Protein AF-A0A3C1LQD1-F1 (afdb_monomer_lite)

Sequence (84 aa):
SALIRSTTKNKLLPQRFNDQKFLHKHTVVRHFSKRLFYLPYPHTENIKQWHVERMHKIFRYTQFDDILNEYLRLKAEYEKENNK

Radius of gyration: 18.16 Å; chains: 1; bounding box: 45×38×44 Å

Foldseek 3Di:
DCCVVVDPDDDDDDCLQEVEPADDPSRPHYDQAWDWDPPPHTDIDRDDPLNPVCCCVPVVDPPCVVVSVVVVVVVVVVVVVVVD

pLDDT: mean 91.03, std 5.71, range [52.69, 96.69]

Secondary structure (DSSP, 8-state):
-HHHHH-S------GGGSB-S---TT-S-B----EEE-SSS-EEE---TT-HHHHHHHH---TTHHHHHHHHHHHHHHHHHHT-

Structure (mmCIF, N/CA/C/O backbone):
data_AF-A0A3C1LQD1-F1
#
_entry.id   AF-A0A3C1LQD1-F1
#
loop_
_atom_site.group_PDB
_atom_site.id
_atom_site.type_symbol
_atom_site.label_atom_id
_atom_site.label_alt_id
_atom_site.label_comp_id
_atom_site.label_asym_id
_atom_site.label_entity_id
_atom_site.label_seq_id
_atom_site.pdbx_PDB_ins_code
_atom_site.Cartn_x
_atom_site.Cartn_y
_atom_site.Cartn_z
_atom_site.occupancy
_atom_site.B_iso_or_equiv
_atom_site.auth_seq_id
_atom_site.auth_comp_id
_atom_site.auth_asym_id
_atom_site.auth_atom_id
_atom_site.pdbx_PDB_model_num
ATOM 1 N N . SER A 1 1 ? 27.696 -14.133 -6.873 1.00 71.12 1 SER A N 1
ATOM 2 C CA . SER A 1 1 ? 27.343 -14.119 -8.313 1.00 71.12 1 SER A CA 1
ATOM 3 C C . SER A 1 1 ? 27.685 -15.420 -9.048 1.00 71.12 1 SER A C 1
ATOM 5 O O . SER A 1 1 ? 27.078 -15.665 -10.082 1.00 71.12 1 SER A O 1
ATOM 7 N N . ALA A 1 2 ? 28.589 -16.273 -8.543 1.00 84.44 2 ALA A N 1
ATOM 8 C CA . ALA A 1 2 ? 28.955 -17.539 -9.194 1.00 84.44 2 ALA A CA 1
ATOM 9 C C . ALA A 1 2 ? 27.772 -18.504 -9.403 1.00 84.44 2 ALA A C 1
ATOM 11 O O . ALA A 1 2 ? 27.596 -18.997 -10.508 1.00 84.44 2 ALA A O 1
ATOM 12 N N . LEU A 1 3 ? 26.908 -18.695 -8.396 1.00 80.38 3 LEU A N 1
ATOM 13 C CA . LEU A 1 3 ? 25.725 -19.563 -8.509 1.00 80.38 3 LEU A CA 1
ATOM 14 C C . LEU A 1 3 ? 24.776 -19.133 -9.635 1.00 80.38 3 LEU A C 1
ATOM 16 O O . LEU A 1 3 ? 24.448 -19.945 -10.488 1.00 80.38 3 LEU A O 1
ATOM 20 N N . ILE A 1 4 ? 24.399 -17.851 -9.700 1.00 86.38 4 ILE A N 1
ATOM 21 C CA . ILE A 1 4 ? 23.517 -17.332 -10.763 1.00 86.38 4 ILE A CA 1
ATOM 22 C C . ILE A 1 4 ? 24.158 -17.529 -12.142 1.00 86.38 4 ILE A C 1
ATOM 24 O O . ILE A 1 4 ? 23.488 -17.966 -13.069 1.00 86.38 4 ILE A O 1
ATOM 28 N N . ARG A 1 5 ? 25.462 -17.244 -12.263 1.00 85.69 5 ARG A N 1
ATOM 29 C CA . ARG A 1 5 ? 26.211 -17.362 -13.525 1.00 85.69 5 ARG A CA 1
ATOM 30 C C . ARG A 1 5 ? 26.446 -18.811 -13.958 1.00 85.69 5 ARG A C 1
ATOM 32 O O . ARG A 1 5 ? 26.558 -19.060 -15.149 1.00 85.69 5 ARG A O 1
ATOM 39 N N . SER A 1 6 ? 26.531 -19.742 -13.010 1.00 91.00 6 SER A N 1
ATOM 40 C CA . SER A 1 6 ? 26.720 -21.174 -13.266 1.00 91.00 6 SER A CA 1
ATOM 41 C C . SER A 1 6 ? 25.401 -21.932 -13.433 1.00 91.00 6 SER A C 1
ATOM 43 O O . SER A 1 6 ? 25.414 -23.101 -13.816 1.00 91.00 6 SER A O 1
ATOM 45 N N . THR A 1 7 ? 24.263 -21.310 -13.116 1.00 90.88 7 THR A N 1
ATOM 46 C CA . THR A 1 7 ? 22.960 -21.967 -13.225 1.00 90.88 7 THR A CA 1
ATOM 47 C C . THR A 1 7 ? 22.498 -21.985 -14.676 1.00 90.88 7 THR A C 1
ATOM 49 O O . THR A 1 7 ? 22.284 -20.942 -15.285 1.00 90.88 7 THR A O 1
ATOM 52 N N . THR A 1 8 ? 22.300 -23.181 -15.224 1.00 89.88 8 THR A N 1
ATOM 53 C CA . THR A 1 8 ? 21.876 -23.381 -16.617 1.00 89.88 8 THR A CA 1
ATOM 54 C C . THR A 1 8 ? 20.360 -23.333 -16.802 1.00 89.88 8 THR A C 1
ATOM 56 O O . THR A 1 8 ? 19.890 -23.045 -17.900 1.00 89.88 8 THR A O 1
ATOM 59 N N . LYS A 1 9 ? 19.572 -23.602 -15.750 1.00 89.25 9 LYS A N 1
ATOM 60 C CA . LYS A 1 9 ? 18.102 -23.557 -15.784 1.00 89.25 9 LYS A CA 1
ATOM 61 C C . LYS A 1 9 ? 17.543 -23.046 -14.461 1.00 89.25 9 LYS A C 1
ATOM 63 O O . LYS A 1 9 ? 17.920 -23.535 -13.404 1.00 89.25 9 LYS A O 1
ATOM 68 N N . ASN A 1 10 ? 16.596 -22.114 -14.537 1.00 87.88 10 ASN A N 1
ATOM 69 C CA . ASN A 1 10 ? 15.893 -21.557 -13.385 1.00 87.88 10 ASN A CA 1
ATOM 70 C C . ASN A 1 10 ? 14.382 -21.648 -13.588 1.00 87.88 10 ASN A C 1
ATOM 72 O O . ASN A 1 10 ? 13.882 -21.383 -14.681 1.00 87.88 10 ASN A O 1
ATOM 76 N N . LYS A 1 11 ? 13.648 -21.974 -12.521 1.00 90.00 11 LYS A N 1
ATOM 77 C CA . LYS A 1 11 ? 12.191 -21.808 -12.480 1.00 90.00 11 LYS A CA 1
ATOM 78 C C . LYS A 1 11 ? 11.891 -20.413 -11.942 1.00 90.00 11 LYS A C 1
ATOM 80 O O . LYS A 1 11 ? 12.041 -20.170 -10.750 1.00 90.00 11 LYS A O 1
ATOM 85 N N . LEU A 1 12 ? 11.513 -19.499 -12.830 1.00 90.44 12 LEU A N 1
ATOM 86 C CA . LEU A 1 12 ? 11.185 -18.119 -12.479 1.00 90.44 12 LEU A CA 1
ATOM 87 C 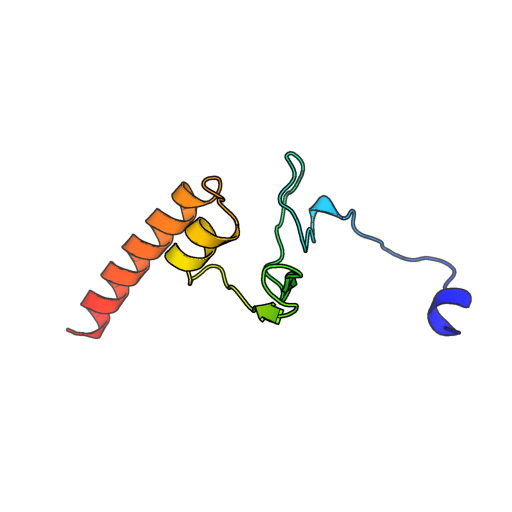C . LEU A 1 12 ? 9.676 -17.914 -12.568 1.00 90.44 12 LEU A C 1
ATOM 89 O O . LEU A 1 12 ? 9.065 -18.200 -13.597 1.00 90.44 12 LEU A O 1
ATOM 93 N N . LEU A 1 13 ? 9.082 -17.421 -11.483 1.00 92.06 13 LEU A N 1
ATOM 94 C CA . LEU A 1 13 ? 7.681 -17.025 -11.475 1.00 92.06 13 LEU A CA 1
ATOM 95 C C . LEU A 1 13 ? 7.538 -15.595 -12.012 1.00 92.06 13 LEU A C 1
ATOM 97 O O . LEU A 1 13 ? 8.367 -14.738 -11.693 1.00 92.06 13 LEU A O 1
ATOM 101 N N . PRO A 1 14 ? 6.483 -15.311 -12.793 1.00 93.88 14 PRO A N 1
ATOM 102 C CA . PRO A 1 14 ? 6.189 -13.950 -13.214 1.00 93.88 14 PRO A CA 1
ATOM 103 C C . PRO A 1 14 ? 5.923 -13.026 -12.019 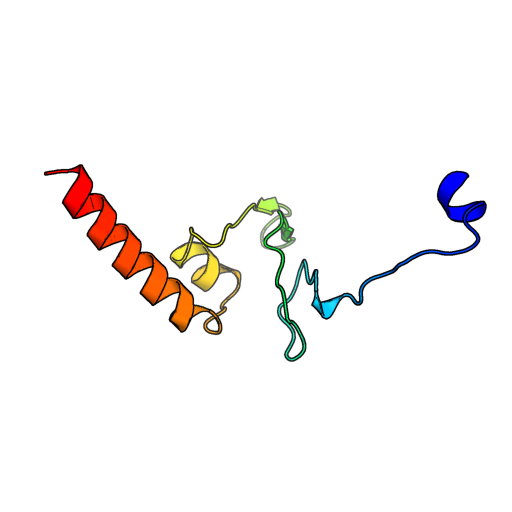1.00 93.88 14 PRO A C 1
ATOM 105 O O . PRO A 1 14 ? 5.369 -13.443 -10.999 1.00 93.88 14 PRO A O 1
ATOM 108 N N . GLN A 1 15 ? 6.238 -11.740 -12.184 1.00 92.50 15 GLN A N 1
ATOM 109 C CA . GLN A 1 15 ? 6.123 -10.731 -11.126 1.00 92.50 15 GLN A CA 1
ATOM 110 C C . GLN A 1 15 ? 4.707 -10.619 -10.530 1.00 92.50 15 GLN A C 1
ATOM 112 O O . GLN A 1 15 ? 4.578 -10.364 -9.339 1.00 92.50 15 GLN A O 1
ATOM 117 N N . ARG A 1 16 ? 3.655 -10.911 -11.311 1.00 94.50 16 ARG A N 1
ATOM 118 C CA . ARG A 1 16 ? 2.240 -10.880 -10.880 1.00 94.50 16 ARG A CA 1
ATOM 119 C C . ARG A 1 16 ? 1.923 -11.692 -9.616 1.00 94.50 16 ARG A C 1
ATOM 121 O O . ARG A 1 16 ? 0.883 -11.476 -8.996 1.00 94.50 16 ARG A O 1
ATOM 128 N N . PHE A 1 17 ? 2.772 -12.664 -9.278 1.00 94.88 17 PHE A N 1
ATOM 129 C CA . PHE A 1 17 ? 2.636 -13.520 -8.095 1.00 94.88 17 PHE A CA 1
ATOM 130 C C . PHE A 1 17 ? 3.460 -13.034 -6.891 1.00 94.8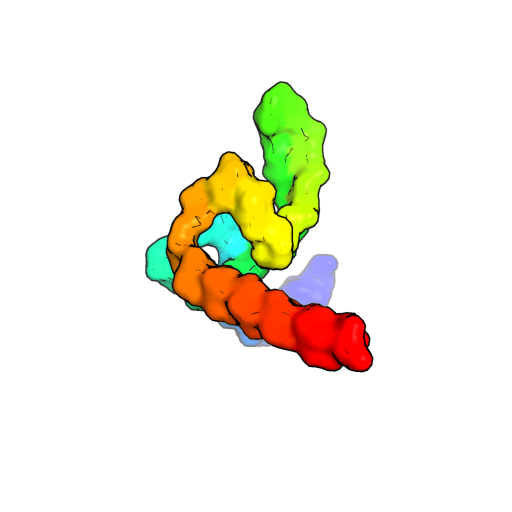8 17 PHE A C 1
ATOM 132 O O . PHE A 1 17 ? 3.413 -13.641 -5.827 1.00 94.88 17 PHE A O 1
ATOM 139 N N . ASN A 1 18 ? 4.243 -11.968 -7.050 1.00 94.06 18 ASN A N 1
ATOM 140 C CA . ASN A 1 18 ? 5.060 -11.370 -5.997 1.00 94.06 18 ASN A CA 1
ATOM 141 C C . ASN A 1 18 ? 5.207 -9.858 -6.227 1.00 94.06 18 ASN A C 1
ATOM 143 O O . ASN A 1 18 ? 6.301 -9.293 -6.132 1.00 94.06 18 ASN A O 1
ATOM 147 N N . ASP A 1 19 ? 4.106 -9.185 -6.564 1.00 93.00 19 ASP A N 1
ATOM 148 C CA . ASP A 1 19 ? 4.136 -7.739 -6.741 1.00 93.00 19 ASP A CA 1
ATOM 149 C C . ASP A 1 19 ? 4.391 -7.093 -5.386 1.00 93.00 19 ASP A C 1
ATOM 151 O O . ASP A 1 19 ? 3.583 -7.223 -4.467 1.00 93.00 19 ASP A O 1
ATOM 155 N N . GLN A 1 20 ? 5.538 -6.424 -5.245 1.00 90.25 20 GLN A N 1
ATOM 156 C CA . GLN A 1 20 ? 6.051 -5.967 -3.950 1.00 90.25 20 GLN A CA 1
ATOM 157 C C . GLN A 1 20 ? 5.808 -4.473 -3.676 1.00 90.25 20 GLN A C 1
ATOM 159 O O . GLN A 1 20 ? 5.663 -4.068 -2.519 1.00 90.25 20 GLN A O 1
ATOM 164 N N . LYS A 1 21 ? 5.726 -3.631 -4.715 1.00 85.88 21 LYS A N 1
ATOM 165 C CA . LYS A 1 21 ? 5.636 -2.163 -4.560 1.00 85.88 21 LYS A CA 1
ATOM 166 C C . LYS A 1 21 ? 4.268 -1.591 -4.902 1.00 85.88 21 LYS A C 1
ATOM 168 O O . LYS A 1 21 ? 3.708 -0.845 -4.098 1.00 85.88 21 LYS A O 1
ATOM 173 N N . PHE A 1 22 ? 3.740 -1.942 -6.066 1.00 88.19 22 PHE A N 1
ATOM 174 C CA . PHE A 1 22 ? 2.510 -1.376 -6.603 1.00 88.19 22 PHE A CA 1
ATOM 175 C C . PHE A 1 22 ? 1.485 -2.470 -6.851 1.00 88.19 22 PHE A C 1
ATOM 177 O O . PHE A 1 22 ? 1.835 -3.634 -7.020 1.00 88.19 22 PHE A O 1
ATOM 184 N N . LEU A 1 23 ? 0.219 -2.075 -6.814 1.00 91.12 23 LEU A N 1
ATOM 185 C CA . LEU A 1 23 ? -0.889 -2.921 -7.210 1.00 91.12 23 LEU A CA 1
ATOM 186 C C . LEU A 1 23 ? -1.194 -2.637 -8.681 1.00 91.12 23 LEU A C 1
ATOM 188 O O . LEU A 1 23 ? -1.479 -1.496 -9.049 1.00 91.12 23 LEU A O 1
ATOM 192 N N . HIS 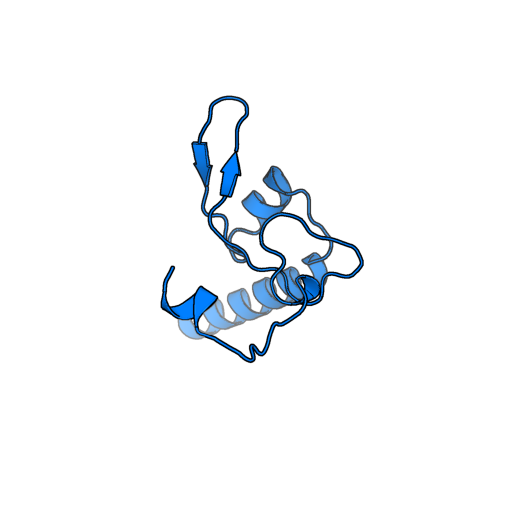A 1 24 ? -1.102 -3.663 -9.518 1.00 91.50 24 HIS A N 1
ATOM 193 C CA . HIS A 1 24 ? -1.415 -3.596 -10.938 1.00 91.50 24 HIS A CA 1
ATOM 194 C C . HIS A 1 24 ? -2.716 -4.351 -11.223 1.00 91.50 24 HIS A C 1
ATOM 196 O O . HIS A 1 24 ? -3.116 -5.235 -10.472 1.00 91.50 24 HIS A O 1
ATOM 202 N N . LYS A 1 25 ? -3.363 -4.058 -12.357 1.00 91.62 25 LYS A N 1
ATOM 203 C CA . LYS A 1 25 ? -4.597 -4.758 -12.770 1.00 91.62 25 LYS A CA 1
ATOM 204 C C . LYS A 1 25 ? -4.406 -6.267 -12.972 1.00 91.62 25 LYS A C 1
ATOM 206 O O . LYS A 1 25 ? -5.364 -7.019 -12.893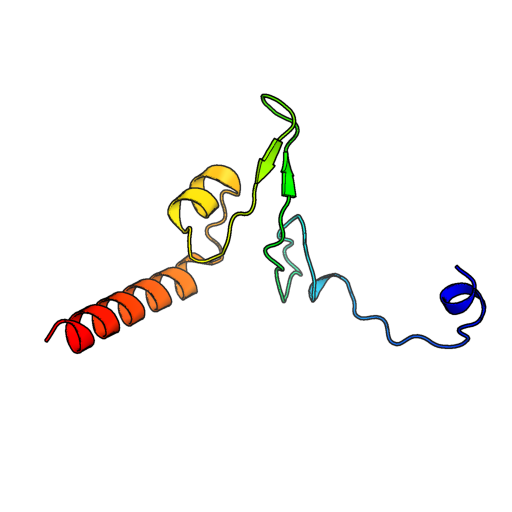 1.00 91.62 25 LYS A O 1
ATOM 211 N N . HIS A 1 26 ? -3.180 -6.696 -13.265 1.00 93.38 26 HIS A N 1
ATOM 212 C CA . HIS A 1 26 ? -2.823 -8.098 -13.480 1.00 93.38 26 HIS A CA 1
ATOM 213 C C . HIS A 1 26 ? -2.206 -8.756 -12.236 1.00 93.38 26 HIS A C 1
ATOM 215 O O . HIS A 1 26 ? -1.790 -9.914 -12.313 1.00 93.38 26 HIS A O 1
ATOM 221 N N . THR A 1 27 ? -2.090 -8.023 -11.122 1.00 94.06 27 THR A N 1
ATOM 222 C CA . THR A 1 27 ? -1.562 -8.563 -9.869 1.00 94.06 27 THR A CA 1
ATOM 223 C C . THR A 1 27 ? -2.496 -9.658 -9.373 1.00 94.06 27 THR A C 1
ATOM 225 O O . THR A 1 27 ? -3.691 -9.434 -9.209 1.00 94.06 27 THR A O 1
ATOM 228 N N . VAL A 1 28 ? -1.939 -10.843 -9.127 1.00 93.62 28 VAL A N 1
ATOM 229 C CA . VAL A 1 28 ? -2.661 -11.961 -8.502 1.00 93.62 28 VAL A CA 1
ATOM 230 C C . VAL A 1 28 ? -2.372 -11.984 -7.011 1.00 93.62 28 VAL A C 1
ATOM 232 O O . VAL A 1 28 ? -3.285 -12.080 -6.202 1.00 93.62 28 VAL A O 1
ATOM 235 N N . VAL A 1 29 ? -1.092 -11.871 -6.645 1.00 92.69 29 VAL A N 1
ATOM 236 C CA . VAL A 1 29 ? -0.656 -11.863 -5.248 1.00 92.69 29 VAL A CA 1
ATOM 237 C C . VAL A 1 29 ? 0.189 -10.627 -4.997 1.00 92.69 29 VAL A C 1
ATOM 239 O O . VAL A 1 29 ? 1.223 -10.404 -5.635 1.00 92.69 29 VAL A O 1
ATOM 242 N N . ARG A 1 30 ? -0.259 -9.829 -4.028 1.00 91.81 30 ARG A N 1
ATOM 243 C CA . ARG A 1 30 ? 0.427 -8.626 -3.571 1.00 91.81 30 ARG A CA 1
ATOM 244 C C . ARG A 1 30 ? 1.215 -8.930 -2.296 1.00 91.81 30 ARG A C 1
ATOM 246 O O . ARG A 1 30 ? 0.649 -9.289 -1.268 1.00 91.81 30 ARG A O 1
ATOM 253 N N . HIS A 1 31 ? 2.528 -8.726 -2.341 1.00 92.19 31 HIS A N 1
ATOM 254 C CA . HIS A 1 31 ? 3.422 -8.926 -1.202 1.00 92.19 31 HIS A CA 1
ATOM 255 C C . HIS A 1 31 ? 3.642 -7.632 -0.396 1.00 92.19 31 HIS A C 1
ATOM 257 O O . HIS A 1 31 ? 4.386 -6.736 -0.802 1.00 92.19 31 HIS A O 1
ATOM 263 N N . PHE A 1 32 ? 3.038 -7.543 0.791 1.00 91.88 32 PHE A N 1
ATOM 264 C CA . PHE A 1 32 ? 3.188 -6.409 1.714 1.00 91.88 32 PHE A CA 1
ATOM 265 C C . PHE A 1 32 ? 4.559 -6.399 2.418 1.00 91.88 32 PHE A C 1
ATOM 267 O O . PHE A 1 32 ? 4.711 -6.815 3.574 1.00 91.88 32 PHE A O 1
ATOM 274 N N . SER A 1 33 ? 5.581 -5.916 1.712 1.00 91.38 33 SER A N 1
ATOM 275 C CA . SER A 1 33 ? 6.927 -5.730 2.255 1.00 91.38 33 SER A CA 1
ATOM 276 C C . SER A 1 33 ? 7.142 -4.335 2.840 1.00 91.38 33 SER A C 1
ATOM 278 O O . SER A 1 33 ? 6.431 -3.382 2.524 1.00 91.38 33 SER A O 1
ATOM 280 N N . LYS A 1 34 ? 8.213 -4.193 3.628 1.00 92.25 34 LYS A N 1
ATOM 281 C CA . LYS A 1 34 ? 8.741 -2.883 4.017 1.00 92.25 34 LYS A CA 1
ATOM 282 C C . LYS A 1 34 ? 9.089 -2.075 2.761 1.00 92.25 34 LYS A C 1
ATOM 284 O O . LYS A 1 34 ? 9.661 -2.624 1.815 1.00 92.25 34 LYS A O 1
ATOM 289 N N . ARG A 1 35 ? 8.729 -0.792 2.743 1.00 91.25 35 ARG A N 1
ATOM 290 C CA . ARG A 1 35 ? 8.918 0.107 1.597 1.00 91.25 35 ARG A CA 1
ATOM 291 C C . ARG A 1 35 ? 9.641 1.383 2.024 1.00 91.25 35 ARG A C 1
ATOM 293 O O . ARG A 1 35 ? 9.421 1.883 3.121 1.00 91.25 35 ARG A O 1
ATOM 300 N N . LEU A 1 36 ? 10.494 1.891 1.135 1.00 91.38 36 LEU A N 1
ATOM 301 C CA . LEU A 1 36 ? 11.106 3.216 1.232 1.00 91.38 36 LEU A CA 1
ATOM 302 C C . LEU A 1 36 ? 10.182 4.255 0.580 1.00 91.38 36 LEU A C 1
ATOM 304 O O . LEU A 1 36 ? 9.769 4.087 -0.572 1.00 91.38 36 LEU A O 1
ATOM 308 N N . PHE A 1 37 ? 9.873 5.310 1.321 1.00 91.31 37 PHE A N 1
ATOM 309 C CA . PHE A 1 37 ? 9.145 6.491 0.873 1.00 91.31 37 PHE A CA 1
ATOM 310 C C . PHE A 1 37 ? 10.110 7.671 0.859 1.00 91.31 37 PHE A C 1
ATOM 312 O O . PHE A 1 37 ? 10.931 7.787 1.761 1.00 91.31 37 PHE A O 1
ATOM 319 N N . TYR A 1 38 ? 10.033 8.523 -0.164 1.00 90.56 38 TYR A N 1
ATOM 320 C CA . TYR A 1 38 ? 10.981 9.631 -0.350 1.00 90.56 38 TYR A CA 1
ATOM 321 C C . TYR A 1 38 ? 10.471 10.976 0.180 1.00 90.56 38 TYR A C 1
ATOM 323 O O . TYR A 1 38 ? 11.276 11.830 0.533 1.00 90.56 38 TYR A O 1
ATOM 331 N N . LEU A 1 39 ? 9.151 11.162 0.251 1.00 90.00 39 LEU A N 1
ATOM 332 C CA . LEU A 1 39 ? 8.507 12.406 0.680 1.00 90.00 39 LEU A CA 1
ATOM 333 C C . LEU A 1 39 ? 7.727 12.181 1.986 1.00 90.00 39 LEU A C 1
ATOM 335 O O . LEU A 1 39 ? 7.176 11.091 2.162 1.00 90.00 39 LEU A O 1
ATOM 339 N N . PRO A 1 40 ? 7.619 13.186 2.877 1.00 89.31 40 PRO A N 1
ATOM 340 C CA . PRO A 1 40 ? 8.300 14.493 2.849 1.00 89.31 40 PRO A CA 1
ATOM 341 C C . PRO A 1 40 ? 9.794 14.428 3.232 1.00 89.31 40 PRO A C 1
ATOM 343 O O . PRO A 1 40 ? 10.536 15.364 2.965 1.00 89.31 40 PRO A O 1
ATOM 346 N N . TYR A 1 41 ? 10.244 13.318 3.813 1.00 93.62 41 TYR A N 1
ATOM 347 C CA . TYR A 1 41 ? 11.648 13.003 4.091 1.00 93.62 41 TYR A CA 1
ATOM 348 C C . TYR A 1 41 ? 11.848 11.495 3.875 1.00 93.62 41 TYR A C 1
ATOM 350 O O . TYR A 1 41 ? 10.904 10.745 4.149 1.00 93.62 41 TYR A O 1
ATOM 358 N N . PRO A 1 42 ? 13.007 11.012 3.389 1.00 96.25 42 PRO A N 1
ATOM 359 C CA . PRO A 1 42 ? 13.231 9.590 3.171 1.00 96.25 42 PRO A CA 1
ATOM 360 C C . PRO A 1 42 ? 13.057 8.787 4.461 1.00 96.25 42 PRO A C 1
ATOM 362 O O . PRO A 1 42 ? 13.801 8.945 5.425 1.00 96.25 42 PRO A O 1
ATOM 365 N N . HIS A 1 43 ? 12.074 7.894 4.470 1.00 94.19 43 HIS A N 1
ATOM 366 C CA . HIS A 1 43 ? 11.798 7.016 5.598 1.00 94.19 43 HIS A CA 1
ATOM 367 C C . HIS A 1 43 ? 11.309 5.660 5.107 1.00 94.19 43 HIS A C 1
ATOM 369 O O . HIS A 1 43 ? 10.808 5.502 3.991 1.00 94.19 43 HIS A O 1
ATOM 375 N N . THR A 1 44 ? 11.476 4.648 5.949 1.00 93.88 44 THR A N 1
ATOM 376 C CA . THR A 1 44 ? 10.982 3.307 5.647 1.00 93.88 44 THR A CA 1
ATOM 377 C C . THR A 1 44 ? 9.790 2.990 6.523 1.00 93.88 44 THR A C 1
ATOM 379 O O . THR A 1 44 ? 9.871 3.144 7.738 1.00 93.88 44 THR A O 1
ATOM 382 N N . GLU A 1 45 ? 8.715 2.485 5.929 1.00 91.38 45 GLU A N 1
ATOM 383 C CA . GLU A 1 45 ? 7.570 1.985 6.686 1.00 91.38 45 GLU A CA 1
ATOM 384 C C . GLU A 1 45 ? 7.280 0.525 6.354 1.00 91.38 45 GLU A C 1
ATOM 386 O O . GLU A 1 45 ? 7.466 0.059 5.225 1.00 91.38 45 GLU A O 1
ATOM 391 N N . ASN A 1 46 ? 6.820 -0.207 7.366 1.00 93.00 46 ASN A N 1
ATOM 392 C CA . ASN A 1 46 ? 6.412 -1.601 7.262 1.00 93.00 46 ASN A CA 1
ATOM 393 C C . ASN A 1 46 ? 4.910 -1.718 7.543 1.00 93.00 46 ASN A C 1
ATOM 395 O O . ASN A 1 46 ? 4.498 -2.036 8.655 1.00 93.00 46 ASN A O 1
ATOM 399 N N . ILE A 1 47 ? 4.098 -1.417 6.532 1.00 92.88 47 ILE A N 1
ATOM 400 C CA . ILE A 1 47 ? 2.636 -1.465 6.627 1.00 92.88 47 ILE A CA 1
ATOM 401 C C . ILE A 1 47 ? 2.173 -2.872 6.244 1.00 92.88 47 ILE A C 1
ATOM 403 O O . ILE A 1 47 ? 2.457 -3.355 5.147 1.00 92.88 47 ILE A O 1
ATOM 407 N N . LYS A 1 48 ? 1.470 -3.531 7.166 1.00 91.69 48 LYS A N 1
ATOM 408 C CA . LYS A 1 48 ? 0.923 -4.891 6.999 1.00 91.69 48 LYS A CA 1
ATOM 409 C C . LYS A 1 48 ? -0.586 -4.871 6.780 1.00 91.69 48 LYS A C 1
ATOM 411 O O . LYS A 1 48 ? -1.213 -3.871 7.115 1.00 91.69 48 LYS A O 1
ATOM 416 N N . GLN A 1 49 ? -1.152 -5.968 6.267 1.00 90.00 49 GLN A N 1
ATOM 417 C CA . GLN A 1 49 ? -2.566 -6.038 5.863 1.00 90.00 49 GLN A CA 1
ATOM 418 C C . GLN A 1 49 ? -3.529 -5.688 7.005 1.00 90.00 49 GLN A C 1
ATOM 420 O O . GLN A 1 49 ? -4.522 -5.008 6.786 1.00 90.00 49 GLN A O 1
ATOM 425 N N . TRP A 1 50 ? -3.191 -6.083 8.235 1.00 89.81 50 TRP A N 1
ATOM 426 C CA . TRP A 1 50 ? -4.002 -5.807 9.422 1.00 89.81 50 TRP A CA 1
ATOM 427 C C . TRP A 1 50 ? -3.997 -4.335 9.869 1.00 89.81 50 TRP A C 1
ATOM 429 O O . TRP A 1 50 ? -4.811 -3.957 10.704 1.00 89.81 50 TRP A O 1
ATOM 439 N N . HIS A 1 51 ? -3.128 -3.480 9.319 1.00 92.25 51 HIS A N 1
ATOM 440 C CA . HIS A 1 51 ? -3.155 -2.032 9.562 1.00 92.25 51 HIS A CA 1
ATOM 441 C C . HIS A 1 51 ? -4.066 -1.330 8.542 1.00 92.25 51 HIS A C 1
ATOM 443 O O . HIS A 1 51 ? -3.599 -0.482 7.777 1.00 92.25 51 HIS A O 1
ATOM 449 N N . VAL A 1 52 ? -5.349 -1.705 8.520 1.00 91.94 52 VAL A N 1
ATOM 450 C CA . VAL A 1 52 ? -6.337 -1.307 7.496 1.00 91.94 52 VAL A CA 1
ATOM 451 C C . VAL A 1 52 ? -6.351 0.208 7.268 1.00 91.94 52 VAL A C 1
ATOM 453 O O . VAL A 1 52 ? -6.128 0.675 6.152 1.00 91.94 52 VAL A O 1
ATOM 456 N N . GLU A 1 53 ? -6.466 0.996 8.338 1.00 92.00 53 GLU A N 1
ATOM 457 C CA . GLU A 1 53 ? -6.486 2.462 8.250 1.00 92.00 53 GLU A CA 1
ATOM 458 C C . GLU A 1 53 ? -5.209 3.046 7.626 1.00 92.00 53 GLU A C 1
ATOM 460 O O . GLU A 1 53 ? -5.267 3.917 6.754 1.00 92.00 53 GLU A O 1
ATOM 465 N N . ARG A 1 54 ? -4.029 2.559 8.041 1.00 92.38 54 ARG A N 1
ATOM 466 C CA . ARG A 1 54 ? -2.745 3.043 7.502 1.00 92.38 54 ARG A CA 1
ATOM 467 C C . ARG A 1 54 ? -2.593 2.652 6.036 1.00 92.38 54 ARG A C 1
ATOM 469 O O . ARG A 1 54 ? -2.088 3.451 5.250 1.00 92.38 54 ARG A O 1
ATOM 476 N N . MET A 1 55 ? -3.052 1.459 5.660 1.00 91.94 55 MET A N 1
ATOM 477 C CA . MET A 1 55 ? -3.054 1.006 4.272 1.00 91.94 55 MET A CA 1
ATOM 478 C C . MET A 1 55 ? -3.900 1.931 3.390 1.00 91.94 55 MET A C 1
ATOM 480 O O . MET A 1 55 ? -3.408 2.395 2.362 1.00 91.94 55 MET A O 1
ATOM 484 N N . HIS A 1 56 ? -5.125 2.259 3.808 1.00 92.38 56 HIS A N 1
ATOM 485 C CA . HIS A 1 56 ? -6.013 3.141 3.043 1.00 92.38 56 HIS A CA 1
ATOM 486 C C . HIS A 1 56 ? -5.460 4.565 2.976 1.00 92.38 56 HIS A C 1
ATOM 488 O O . HIS A 1 56 ? -5.448 5.179 1.912 1.00 92.38 56 HIS A O 1
ATOM 494 N N . LYS A 1 57 ? -4.902 5.079 4.076 1.00 92.56 57 LYS A N 1
ATOM 495 C CA . LYS A 1 57 ? -4.315 6.424 4.115 1.00 92.56 57 LYS A CA 1
ATOM 496 C C . LYS A 1 57 ? -3.092 6.566 3.202 1.00 92.56 57 LYS A C 1
ATOM 498 O O . LYS A 1 57 ? -2.959 7.571 2.503 1.00 92.56 57 LYS A O 1
ATOM 503 N N . ILE A 1 58 ? -2.189 5.585 3.231 1.00 90.50 58 ILE A N 1
ATOM 504 C CA . ILE A 1 58 ? -0.871 5.685 2.586 1.00 90.50 58 ILE A CA 1
ATOM 505 C C . ILE A 1 58 ? -0.901 5.128 1.164 1.00 90.50 58 ILE A C 1
ATOM 507 O O . ILE A 1 58 ? -0.397 5.771 0.244 1.00 90.50 58 ILE A O 1
ATOM 511 N N . PHE A 1 59 ? -1.488 3.948 0.966 1.00 89.31 59 PHE A N 1
ATOM 512 C CA . PHE A 1 59 ? -1.540 3.300 -0.344 1.00 89.31 59 PHE A CA 1
ATOM 513 C C . PHE A 1 59 ? -2.803 3.627 -1.138 1.00 89.31 59 PHE A C 1
ATOM 515 O O . PHE A 1 59 ? -2.763 3.520 -2.362 1.00 89.31 59 PHE A O 1
ATOM 522 N N . ARG A 1 60 ? -3.881 4.067 -0.470 1.00 89.81 60 ARG A N 1
ATOM 523 C CA . ARG A 1 60 ? -5.173 4.404 -1.097 1.00 89.81 60 ARG A CA 1
ATOM 524 C C . ARG A 1 60 ? -5.763 3.243 -1.895 1.00 89.81 60 ARG A C 1
ATOM 526 O O . ARG A 1 60 ? -6.308 3.437 -2.977 1.00 89.81 60 ARG A O 1
ATOM 533 N N . TYR A 1 61 ? -5.599 2.033 -1.374 1.00 89.38 61 TYR A N 1
ATOM 534 C CA . TYR A 1 61 ? -6.191 0.835 -1.953 1.00 89.38 61 TYR A CA 1
ATOM 535 C C . TYR A 1 61 ? -7.557 0.598 -1.333 1.00 89.38 61 TYR A C 1
ATOM 537 O O . TYR A 1 61 ? -7.665 0.595 -0.114 1.00 89.38 61 TYR A O 1
ATOM 545 N N . THR A 1 62 ? -8.553 0.396 -2.189 1.00 89.94 62 THR A N 1
ATOM 546 C CA . THR A 1 62 ? -9.920 -0.022 -1.833 1.00 89.94 62 THR A CA 1
ATOM 547 C C . THR A 1 62 ? -10.246 -1.401 -2.412 1.00 89.94 62 THR A C 1
ATOM 549 O O . THR A 1 62 ? -11.272 -1.997 -2.114 1.00 89.94 62 THR A O 1
ATOM 552 N N . GLN A 1 63 ? -9.350 -1.953 -3.240 1.00 90.19 63 GLN A N 1
ATOM 553 C CA . GLN A 1 63 ? -9.528 -3.243 -3.914 1.00 90.19 63 GLN A CA 1
ATOM 554 C C . GLN A 1 63 ? -9.521 -4.452 -2.971 1.00 90.19 63 GLN A C 1
ATOM 556 O O . GLN A 1 63 ? -9.756 -5.558 -3.437 1.00 90.19 63 GLN A O 1
ATOM 561 N N . PHE A 1 64 ? -9.181 -4.258 -1.697 1.00 91.12 64 PHE A N 1
ATOM 562 C CA . PHE A 1 64 ? -9.120 -5.321 -0.695 1.00 91.12 64 PHE A CA 1
ATOM 563 C C . PHE A 1 64 ? -10.228 -5.194 0.360 1.00 91.12 64 PHE A C 1
ATOM 565 O O . PHE A 1 64 ? -10.249 -5.982 1.303 1.00 91.12 64 PHE A O 1
ATOM 572 N N . ASP A 1 65 ? -11.107 -4.191 0.251 1.00 91.94 65 ASP A N 1
ATOM 573 C CA . ASP A 1 65 ? -12.099 -3.874 1.286 1.00 91.94 65 ASP A CA 1
ATOM 574 C C . ASP A 1 65 ? -13.073 -5.030 1.526 1.00 91.94 65 ASP A C 1
ATOM 576 O O . ASP A 1 65 ? -13.498 -5.255 2.655 1.00 91.94 65 ASP A O 1
ATOM 580 N N . ASP A 1 66 ? -13.386 -5.797 0.485 1.00 93.69 66 ASP A N 1
ATOM 581 C CA . ASP A 1 66 ? -14.202 -7.007 0.552 1.00 93.69 66 ASP A CA 1
ATOM 582 C C . ASP A 1 66 ? -13.642 -8.022 1.562 1.00 93.69 66 ASP A C 1
ATOM 584 O O . ASP A 1 66 ? -14.310 -8.374 2.536 1.00 93.69 66 ASP A O 1
ATOM 588 N N . ILE A 1 67 ? -12.382 -8.418 1.384 1.00 93.75 67 ILE A N 1
ATOM 589 C CA . ILE A 1 67 ? -11.706 -9.418 2.218 1.00 93.75 67 ILE A CA 1
ATOM 590 C C . ILE A 1 67 ? -11.351 -8.831 3.589 1.00 93.75 67 ILE A C 1
ATOM 592 O O . ILE A 1 67 ? -11.412 -9.519 4.609 1.00 93.75 67 ILE A O 1
ATOM 596 N N . LEU A 1 68 ? -10.972 -7.551 3.647 1.00 93.56 68 LEU A N 1
ATOM 597 C CA . LEU A 1 68 ? -10.619 -6.893 4.906 1.00 93.56 68 LEU A CA 1
ATOM 598 C C . LEU A 1 68 ? -11.825 -6.765 5.833 1.00 93.56 68 LEU A C 1
AT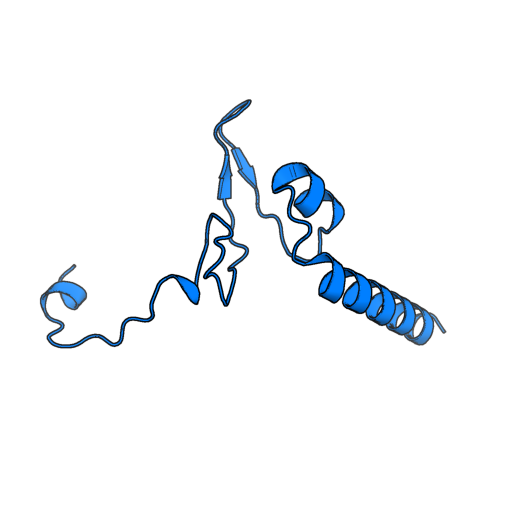OM 600 O O . LEU A 1 68 ? -11.690 -7.010 7.031 1.00 93.56 68 LEU A O 1
ATOM 604 N N . ASN A 1 69 ? -12.997 -6.418 5.299 1.00 93.75 69 ASN A N 1
ATOM 605 C CA . ASN A 1 69 ? -14.221 -6.327 6.090 1.00 93.75 69 ASN A CA 1
ATOM 606 C C . ASN A 1 69 ? -14.645 -7.699 6.620 1.00 93.75 69 ASN A C 1
ATOM 608 O O . ASN A 1 69 ? -15.021 -7.814 7.788 1.00 93.75 69 ASN A O 1
ATOM 612 N N . GLU A 1 70 ? -14.528 -8.745 5.798 1.00 96.00 70 GLU A N 1
ATOM 613 C CA . GLU A 1 70 ? -14.761 -10.119 6.243 1.00 96.00 70 GLU A CA 1
ATOM 614 C C . GLU A 1 70 ? -13.809 -10.506 7.384 1.00 96.00 70 GLU A C 1
ATOM 616 O O . GLU A 1 70 ? -14.255 -10.974 8.433 1.00 96.00 70 GLU A O 1
ATOM 621 N N . TYR A 1 71 ? -12.512 -10.226 7.230 1.00 94.38 71 TYR A N 1
ATOM 622 C CA . TYR A 1 71 ? -11.513 -10.466 8.270 1.00 94.38 71 TYR A CA 1
ATOM 623 C C . TYR A 1 71 ? -11.825 -9.713 9.571 1.00 94.38 71 TYR A C 1
ATOM 625 O O . TYR A 1 71 ? -11.750 -10.300 10.649 1.00 94.38 71 TYR A O 1
ATOM 633 N N . LEU A 1 72 ? -12.193 -8.429 9.496 1.00 94.44 72 LEU A N 1
ATOM 634 C CA . LEU A 1 72 ? -12.526 -7.626 10.677 1.00 94.44 72 LEU A CA 1
ATOM 635 C C . LEU A 1 72 ? -13.752 -8.172 11.413 1.00 94.44 72 LEU A C 1
ATOM 637 O O . LEU A 1 72 ? -13.752 -8.212 12.644 1.00 94.44 72 LEU A O 1
ATOM 641 N N . ARG A 1 73 ? -14.767 -8.633 10.673 1.00 96.44 73 ARG A N 1
ATOM 642 C CA . ARG A 1 73 ? -15.950 -9.281 11.249 1.00 96.44 73 ARG A CA 1
ATOM 643 C C . ARG A 1 73 ? -15.570 -10.560 11.995 1.00 96.44 73 ARG A C 1
ATOM 645 O O . ARG A 1 73 ? -15.892 -10.683 13.174 1.00 96.44 73 ARG A O 1
ATOM 652 N N . LEU A 1 74 ? -14.845 -11.466 11.335 1.00 96.00 74 LEU A N 1
ATOM 653 C CA . LEU A 1 74 ? -14.408 -12.738 11.924 1.00 96.00 74 LEU A CA 1
ATOM 654 C C . LEU A 1 74 ? -13.508 -12.521 13.144 1.00 96.00 74 LEU A C 1
ATOM 656 O O . LEU A 1 74 ? -13.645 -13.201 14.157 1.00 96.00 74 LEU A O 1
ATOM 660 N N . LYS A 1 75 ? -12.615 -11.530 13.079 1.00 94.31 75 LYS A N 1
ATOM 661 C CA . LYS A 1 75 ? -11.758 -11.151 14.203 1.00 94.31 75 LYS A CA 1
ATOM 662 C C . LYS A 1 75 ? -12.584 -10.683 15.407 1.00 94.31 75 LYS A C 1
ATOM 664 O O . LYS A 1 75 ? -12.303 -11.098 16.526 1.00 94.31 75 LYS A O 1
ATOM 669 N N . ALA A 1 76 ? -13.596 -9.845 15.187 1.00 95.31 76 ALA A N 1
ATOM 670 C CA . ALA A 1 76 ? -14.458 -9.358 16.261 1.00 95.31 76 ALA A CA 1
ATOM 671 C C . ALA A 1 76 ? -15.321 -10.475 16.874 1.00 95.31 76 ALA A C 1
ATOM 673 O O . ALA A 1 76 ? -15.559 -10.468 18.080 1.00 95.31 76 ALA A O 1
ATOM 674 N N . GLU A 1 77 ? -15.792 -11.428 16.064 1.00 96.69 77 GLU A N 1
ATOM 675 C CA . GLU A 1 77 ? -16.474 -12.638 16.547 1.00 96.69 77 GLU A CA 1
ATOM 676 C C . GLU A 1 77 ? -15.533 -13.470 17.435 1.00 96.69 77 GLU A C 1
ATOM 678 O O . GLU A 1 77 ? -15.867 -13.748 18.586 1.00 96.69 77 GLU A O 1
ATOM 683 N N . TYR A 1 78 ? -14.310 -13.733 16.970 1.00 96.38 78 TYR A N 1
ATOM 684 C CA . TYR A 1 78 ? -13.286 -14.460 17.726 1.00 96.38 78 TYR A CA 1
ATOM 685 C C . TYR A 1 78 ? -12.911 -13.780 19.055 1.00 96.38 78 TYR A C 1
ATOM 687 O O . TYR A 1 78 ? -12.782 -14.439 20.086 1.00 96.38 78 TYR A O 1
ATOM 695 N N . GLU A 1 79 ? -12.739 -12.456 19.072 1.00 95.75 79 GLU A N 1
ATOM 696 C CA . GLU A 1 79 ? -12.422 -11.712 20.300 1.00 95.75 79 GLU A CA 1
ATOM 697 C C . GLU A 1 79 ? -13.576 -11.747 21.314 1.00 95.75 79 GLU A C 1
ATOM 699 O O . GLU A 1 79 ? -13.331 -11.774 22.519 1.00 95.75 79 GLU A O 1
ATOM 704 N N . LYS A 1 80 ? -14.833 -11.778 20.853 1.00 95.69 80 LYS A N 1
ATOM 705 C CA . LYS A 1 80 ? -16.001 -11.933 21.735 1.00 95.69 80 LYS A CA 1
ATOM 706 C C . LYS A 1 80 ? -16.093 -13.331 22.331 1.00 95.69 80 LYS A C 1
ATOM 708 O O . LYS A 1 80 ? -16.496 -13.449 23.481 1.00 95.69 80 LYS A O 1
ATOM 713 N N . GLU A 1 81 ? -15.752 -14.362 21.564 1.00 95.25 81 GLU A N 1
ATOM 714 C CA . GLU A 1 81 ? -15.745 -15.747 22.043 1.00 95.25 81 GLU A CA 1
ATOM 715 C C . GLU A 1 81 ? -14.650 -15.988 23.085 1.00 95.25 81 GLU A C 1
ATOM 717 O O . GLU A 1 81 ? -14.912 -16.645 24.084 1.00 95.25 81 GLU A O 1
ATOM 722 N N . ASN A 1 82 ? -13.454 -15.421 22.896 1.00 91.56 82 ASN A N 1
ATOM 723 C CA . ASN A 1 82 ? -12.326 -15.618 23.817 1.00 91.56 82 ASN A CA 1
ATOM 724 C C . ASN A 1 82 ? -12.352 -14.722 25.064 1.00 91.56 82 ASN A C 1
ATOM 726 O O . ASN A 1 82 ? -11.688 -15.039 26.045 1.00 91.56 82 ASN A O 1
ATOM 730 N N . ASN A 1 83 ? -13.071 -13.596 25.030 1.00 78.31 83 ASN A N 1
ATOM 731 C CA . ASN A 1 83 ? -13.273 -12.735 26.205 1.00 78.31 83 ASN A CA 1
ATOM 732 C C . ASN A 1 83 ? -14.475 -13.168 27.067 1.00 78.31 83 ASN A C 1
ATOM 734 O O . ASN A 1 83 ? -14.835 -12.455 28.006 1.00 78.31 83 ASN A O 1
ATOM 738 N N . LYS A 1 84 ? -15.122 -14.283 26.719 1.00 52.69 84 LYS A N 1
ATOM 739 C CA . LYS A 1 84 ? -16.243 -14.886 27.442 1.00 52.69 84 LYS A CA 1
ATOM 740 C C . LYS A 1 84 ? -15.753 -16.016 28.338 1.00 52.69 84 LYS A C 1
ATOM 742 O O . LYS A 1 84 ? -16.330 -16.147 29.437 1.00 52.69 84 LYS A O 1
#